Protein AF-A0A2N5KTF5-F1 (afdb_monomer_lite)

Structure (mmCIF, N/CA/C/O backbone):
data_AF-A0A2N5KTF5-F1
#
_entry.id   AF-A0A2N5KTF5-F1
#
loop_
_atom_site.group_PDB
_atom_site.id
_atom_site.type_symbol
_atom_site.label_atom_id
_atom_site.label_alt_id
_atom_site.label_comp_id
_atom_site.label_asym_id
_atom_site.label_entity_id
_atom_site.label_seq_id
_atom_site.pdbx_PDB_ins_code
_atom_site.Cartn_x
_atom_site.Cartn_y
_atom_site.Cartn_z
_atom_site.occupancy
_atom_site.B_iso_or_equiv
_atom_site.auth_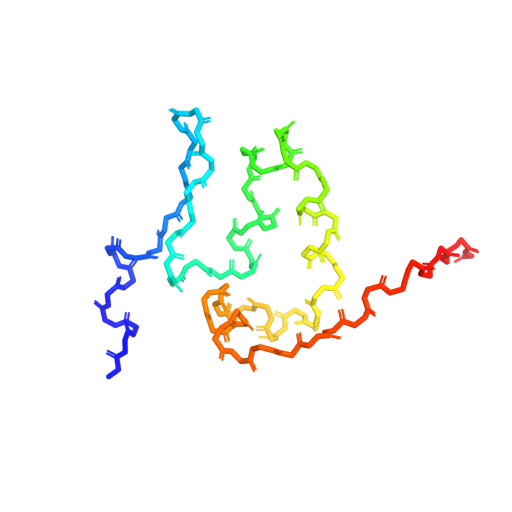seq_id
_atom_site.auth_comp_id
_atom_site.auth_asym_id
_atom_site.auth_atom_id
_atom_site.pdbx_PDB_model_num
ATOM 1 N N . ASP A 1 1 ? -1.599 0.078 -21.698 1.00 69.44 1 ASP A N 1
ATOM 2 C CA . ASP A 1 1 ? -1.134 0.735 -20.470 1.00 69.44 1 ASP A CA 1
ATOM 3 C C . ASP A 1 1 ? -2.233 0.621 -19.427 1.00 69.44 1 ASP A C 1
ATOM 5 O O . ASP A 1 1 ? -3.354 1.038 -19.702 1.00 69.44 1 ASP A O 1
ATOM 9 N N . ILE A 1 2 ? -1.924 -0.018 -18.301 1.00 72.12 2 ILE A N 1
ATOM 10 C CA . ILE A 1 2 ? -2.861 -0.258 -17.198 1.00 72.12 2 ILE A CA 1
ATOM 11 C C . ILE A 1 2 ? -3.049 0.983 -16.319 1.00 72.12 2 ILE A C 1
ATOM 13 O O . ILE A 1 2 ? -4.048 1.066 -15.615 1.00 72.12 2 ILE A O 1
ATOM 17 N N . HIS A 1 3 ? -2.163 1.983 -16.410 1.00 74.12 3 HIS A N 1
ATOM 18 C CA . HIS A 1 3 ? -2.262 3.228 -15.639 1.00 74.12 3 HIS A CA 1
ATOM 19 C C . HIS A 1 3 ? -3.514 4.056 -15.957 1.00 74.12 3 HIS A C 1
ATOM 21 O O . HIS A 1 3 ? -3.885 4.928 -15.184 1.00 74.12 3 HIS A O 1
ATOM 27 N N . LYS A 1 4 ? -4.209 3.762 -17.062 1.00 80.75 4 LYS A N 1
ATOM 28 C CA . LYS A 1 4 ? -5.502 4.382 -17.390 1.00 80.75 4 LYS A CA 1
ATOM 29 C C . LYS A 1 4 ? -6.638 3.975 -16.443 1.00 80.75 4 LYS A C 1
ATOM 31 O O . LYS A 1 4 ? -7.687 4.596 -16.491 1.00 80.75 4 LYS A O 1
ATOM 36 N N . LEU A 1 5 ? -6.437 2.938 -15.628 1.00 81.44 5 LEU A N 1
ATOM 37 C CA . LEU A 1 5 ? -7.405 2.439 -14.648 1.00 81.44 5 LEU A CA 1
ATOM 38 C C . LEU A 1 5 ? -7.077 2.907 -13.216 1.00 81.44 5 LEU A C 1
ATOM 40 O O . LEU A 1 5 ? -7.570 2.305 -12.264 1.00 81.44 5 LEU A O 1
ATOM 44 N N . ASP A 1 6 ? -6.219 3.928 -13.042 1.00 81.56 6 ASP A N 1
ATOM 45 C CA . ASP A 1 6 ? -5.815 4.447 -11.716 1.00 81.56 6 ASP A CA 1
ATOM 46 C C . ASP A 1 6 ? -7.060 4.802 -10.881 1.00 81.56 6 ASP A C 1
ATOM 48 O O . ASP A 1 6 ? -7.154 4.377 -9.735 1.00 81.56 6 ASP A O 1
ATOM 52 N N . ASP A 1 7 ? -8.068 5.431 -11.492 1.00 80.56 7 ASP A N 1
ATOM 53 C CA . ASP A 1 7 ? -9.310 5.842 -10.821 1.00 80.56 7 ASP A CA 1
ATOM 54 C C . ASP A 1 7 ? -10.134 4.668 -10.251 1.00 80.56 7 ASP A C 1
ATOM 56 O O . ASP A 1 7 ? -10.861 4.834 -9.273 1.00 80.56 7 ASP A O 1
ATOM 60 N N . GLU A 1 8 ? -10.017 3.471 -10.834 1.00 82.00 8 GLU A N 1
ATOM 61 C CA . GLU A 1 8 ? -10.787 2.286 -10.429 1.00 82.00 8 GLU A CA 1
ATOM 62 C C . GLU A 1 8 ? -9.975 1.313 -9.562 1.00 82.00 8 GLU A C 1
ATOM 64 O O . GLU A 1 8 ? -10.528 0.603 -8.720 1.00 82.00 8 GLU A O 1
ATOM 69 N N . LEU A 1 9 ? -8.655 1.252 -9.762 1.00 84.38 9 LEU A N 1
ATOM 70 C CA . LEU A 1 9 ? -7.784 0.230 -9.170 1.00 84.38 9 LEU A CA 1
ATOM 71 C C . LEU A 1 9 ? -6.762 0.787 -8.175 1.00 84.38 9 LEU A C 1
ATOM 73 O O . LEU A 1 9 ? -5.977 0.006 -7.629 1.00 84.38 9 LEU A O 1
ATOM 77 N N . ARG A 1 10 ? -6.752 2.096 -7.906 1.00 86.56 10 ARG A N 1
ATOM 78 C CA . ARG A 1 10 ? -5.928 2.714 -6.859 1.00 86.56 10 ARG A CA 1
ATOM 79 C C . ARG A 1 10 ? -6.787 3.083 -5.652 1.00 86.56 10 ARG A C 1
ATO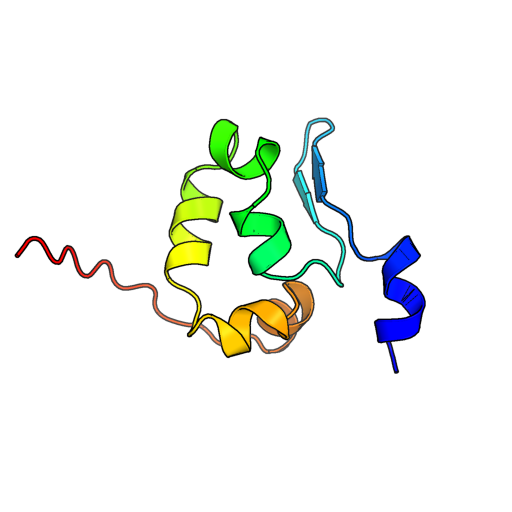M 81 O O . ARG A 1 10 ? -7.246 4.210 -5.503 1.00 86.56 10 ARG A O 1
ATOM 88 N N . TYR A 1 11 ? -6.983 2.121 -4.757 1.00 86.81 11 TYR A N 1
ATOM 89 C CA . TYR A 1 11 ? -7.716 2.338 -3.512 1.00 86.81 11 TYR A CA 1
ATOM 90 C C . TYR A 1 11 ? -7.139 1.512 -2.362 1.00 86.81 11 TYR A C 1
ATOM 92 O O . TYR A 1 11 ? -6.499 0.478 -2.569 1.00 86.81 11 TYR A O 1
ATOM 100 N N . ILE A 1 12 ? -7.420 1.956 -1.138 1.00 87.44 12 ILE A N 1
ATOM 101 C CA . ILE A 1 12 ? -7.181 1.214 0.101 1.00 87.44 12 ILE A CA 1
ATOM 102 C C . ILE A 1 12 ? -8.466 1.300 0.917 1.00 87.44 12 ILE A C 1
ATOM 104 O O . ILE A 1 12 ? -8.971 2.393 1.167 1.00 87.44 12 ILE A O 1
ATOM 108 N N . TRP A 1 13 ? -9.014 0.153 1.306 1.00 89.00 13 TRP A N 1
ATOM 109 C CA . TRP A 1 13 ? -10.275 0.092 2.037 1.00 89.00 13 TRP A CA 1
ATOM 110 C C . TRP A 1 13 ? -10.279 -1.061 3.042 1.00 89.00 13 TRP A C 1
ATOM 112 O O . TRP A 1 13 ? -9.843 -2.168 2.724 1.00 89.00 13 TRP A O 1
ATOM 122 N N . ASP A 1 14 ? -10.800 -0.806 4.242 1.00 84.81 14 ASP A N 1
ATOM 123 C CA . ASP A 1 14 ? -11.030 -1.810 5.283 1.00 84.81 14 ASP A CA 1
ATOM 124 C C . ASP A 1 14 ? -12.514 -1.807 5.668 1.00 84.81 14 ASP A C 1
ATOM 126 O O . ASP A 1 14 ? -13.044 -0.823 6.183 1.00 84.81 14 ASP A O 1
ATOM 130 N N . GLY A 1 15 ? -13.179 -2.925 5.384 1.00 83.19 15 GLY A N 1
ATOM 131 C CA . GLY A 1 15 ? -14.564 -3.204 5.768 1.00 83.19 15 GLY A CA 1
ATOM 132 C C . GLY A 1 15 ? -14.693 -4.520 6.531 1.00 83.19 15 GLY A C 1
ATOM 133 O O . GLY A 1 15 ? -15.667 -5.244 6.335 1.00 83.19 15 GLY A O 1
ATOM 134 N N . GLY A 1 16 ? -13.675 -4.877 7.323 1.00 86.69 16 GLY A N 1
ATOM 135 C CA . GLY A 1 16 ? -13.550 -6.162 8.025 1.00 86.69 16 GLY A CA 1
ATOM 136 C C . GLY A 1 16 ? -12.474 -7.076 7.430 1.00 86.69 16 GLY A C 1
ATOM 137 O O . GLY A 1 16 ? -11.979 -7.973 8.108 1.00 86.69 16 GLY A O 1
ATOM 138 N N . VAL A 1 17 ? -12.074 -6.815 6.185 1.00 84.62 17 VAL A N 1
ATOM 139 C CA . VAL A 1 17 ? -10.856 -7.340 5.560 1.00 84.62 17 VAL A CA 1
ATOM 140 C C . VAL A 1 17 ? -10.187 -6.216 4.777 1.00 84.62 17 VAL A C 1
ATOM 142 O O . VAL A 1 17 ? -10.871 -5.436 4.106 1.00 84.62 17 VAL A O 1
ATOM 145 N N . LEU A 1 18 ? -8.857 -6.158 4.835 1.00 84.81 18 LEU A N 1
ATOM 146 C CA . LEU A 1 18 ? -8.077 -5.174 4.095 1.00 84.81 18 LEU A CA 1
ATOM 147 C C . LEU A 1 18 ? -8.111 -5.494 2.599 1.00 84.81 18 LEU A C 1
ATOM 149 O O . LEU A 1 18 ? -7.692 -6.574 2.176 1.00 84.81 18 LEU A O 1
ATOM 153 N N . LYS A 1 19 ? -8.585 -4.542 1.795 1.00 87.88 19 LYS A N 1
ATOM 154 C CA . LYS A 1 19 ? -8.545 -4.600 0.333 1.00 87.88 19 LYS A CA 1
ATOM 155 C C . LYS A 1 19 ? -7.649 -3.490 -0.195 1.00 87.88 19 LYS A C 1
ATOM 157 O O . LYS A 1 19 ? -7.844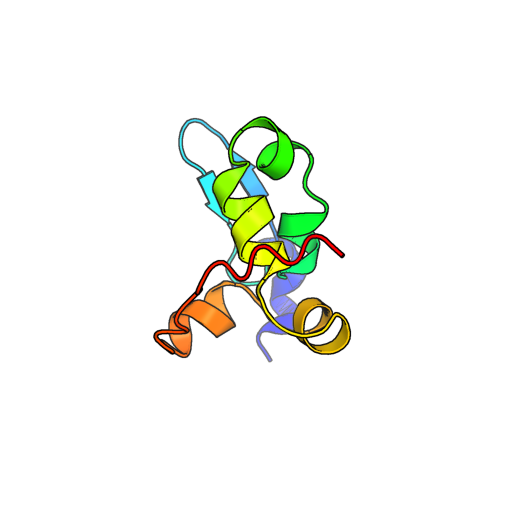 -2.318 0.121 1.00 87.88 19 LYS 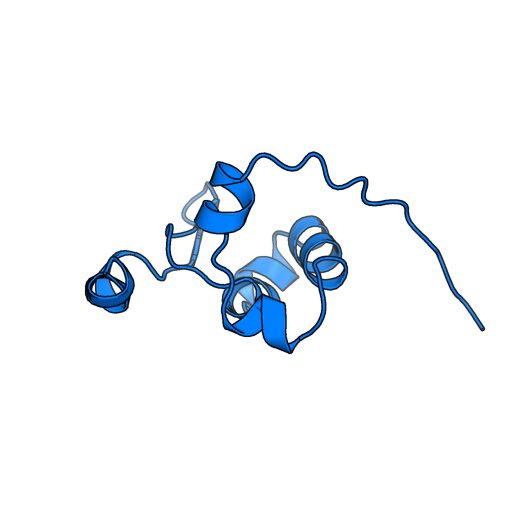A O 1
ATOM 162 N N . ILE A 1 20 ? -6.697 -3.879 -1.035 1.00 86.50 20 ILE A N 1
ATOM 163 C CA . ILE A 1 20 ? -5.751 -2.981 -1.692 1.00 86.50 20 ILE A CA 1
ATOM 164 C C . ILE A 1 20 ? -5.946 -3.154 -3.195 1.00 86.50 20 ILE A C 1
ATOM 166 O O . ILE A 1 20 ? -5.914 -4.276 -3.702 1.00 86.50 20 ILE A O 1
ATOM 170 N N . GLY A 1 21 ? -6.201 -2.052 -3.891 1.00 86.12 21 GLY A N 1
ATOM 171 C CA . GLY A 1 21 ? -6.350 -2.053 -5.338 1.00 86.12 21 GLY A CA 1
ATOM 172 C C . GLY A 1 21 ? -5.029 -2.372 -6.047 1.00 86.12 21 GLY A C 1
ATOM 173 O O . GLY A 1 21 ? -3.944 -2.067 -5.552 1.00 86.12 21 GLY A O 1
ATOM 174 N N . ALA A 1 22 ? -5.106 -2.984 -7.228 1.00 81.38 22 ALA A N 1
ATOM 175 C CA . ALA A 1 22 ? -3.928 -3.466 -7.952 1.00 81.38 22 ALA A CA 1
ATOM 176 C C . ALA A 1 22 ? -2.951 -2.355 -8.388 1.00 81.38 22 ALA A C 1
ATOM 178 O O . ALA A 1 22 ? -1.765 -2.617 -8.603 1.00 81.38 22 ALA A O 1
ATOM 179 N N . LEU A 1 23 ? -3.432 -1.117 -8.512 1.00 84.56 23 LEU A N 1
ATOM 180 C CA . LEU A 1 23 ? -2.619 0.052 -8.852 1.00 84.56 23 LEU A CA 1
ATOM 181 C C . LEU A 1 23 ? -2.252 0.905 -7.633 1.00 84.56 23 LEU A C 1
ATOM 183 O O . LEU A 1 23 ? -1.630 1.954 -7.796 1.00 84.56 23 LEU A O 1
ATOM 187 N N . ALA A 1 24 ? -2.578 0.452 -6.417 1.00 84.19 24 ALA A N 1
ATOM 188 C CA . ALA A 1 24 ? -2.059 1.069 -5.205 1.00 84.19 24 ALA A CA 1
ATOM 189 C C . ALA A 1 24 ? -0.528 1.003 -5.215 1.00 84.19 24 ALA A C 1
ATOM 191 O O . ALA A 1 24 ? 0.070 -0.062 -5.419 1.00 84.19 24 ALA A O 1
ATOM 192 N N . ARG A 1 25 ? 0.104 2.158 -5.026 1.00 83.50 25 ARG A N 1
ATOM 193 C CA . ARG A 1 25 ? 1.559 2.280 -4.956 1.00 83.50 25 ARG A CA 1
ATOM 194 C C . ARG A 1 25 ? 2.030 2.001 -3.534 1.00 83.50 25 ARG A C 1
ATOM 196 O O . ARG A 1 25 ? 1.293 2.225 -2.576 1.00 83.50 25 ARG A O 1
ATOM 203 N N . HIS A 1 26 ? 3.290 1.604 -3.380 1.00 81.19 26 HIS A N 1
ATOM 204 C CA . HIS A 1 26 ? 3.905 1.426 -2.054 1.00 81.19 26 HIS A CA 1
ATOM 205 C C . HIS A 1 26 ? 3.811 2.705 -1.199 1.00 81.19 26 HIS A C 1
ATOM 207 O O . HIS A 1 26 ? 3.571 2.651 0.007 1.00 81.19 26 HIS A O 1
ATOM 213 N N . ARG A 1 27 ? 3.903 3.880 -1.841 1.00 81.94 27 ARG A N 1
ATOM 214 C CA . ARG A 1 27 ? 3.660 5.179 -1.194 1.00 81.94 27 ARG A CA 1
ATOM 215 C C . ARG A 1 27 ? 2.250 5.308 -0.610 1.00 81.94 27 ARG A C 1
ATOM 217 O O . ARG A 1 27 ? 2.116 5.791 0.509 1.00 81.94 27 ARG A O 1
ATOM 224 N N . ASP A 1 28 ? 1.225 4.876 -1.344 1.00 83.62 28 ASP A N 1
ATOM 225 C CA . ASP A 1 28 ? -0.169 5.002 -0.902 1.00 83.62 28 ASP A CA 1
ATOM 226 C C . ASP A 1 28 ? -0.402 4.182 0.380 1.00 83.62 28 ASP A C 1
ATOM 228 O O . ASP A 1 28 ? -1.135 4.608 1.270 1.00 83.62 28 ASP A O 1
ATOM 232 N N . ILE A 1 29 ? 0.273 3.032 0.515 1.00 82.25 29 ILE A N 1
ATOM 233 C CA . ILE A 1 29 ? 0.232 2.208 1.732 1.00 82.25 29 ILE A CA 1
ATOM 234 C C . ILE A 1 29 ? 0.988 2.871 2.890 1.00 82.25 29 ILE A C 1
ATOM 236 O O . ILE A 1 29 ? 0.496 2.869 4.020 1.00 82.25 29 ILE A O 1
ATOM 240 N N . LEU A 1 30 ? 2.165 3.450 2.632 1.00 83.06 30 LEU A N 1
ATOM 241 C CA . LEU A 1 30 ? 2.963 4.133 3.658 1.00 83.06 30 LEU A CA 1
ATOM 242 C C . LEU A 1 30 ? 2.257 5.362 4.242 1.00 83.06 30 LEU A C 1
ATOM 244 O O . LEU A 1 30 ? 2.341 5.604 5.448 1.00 83.06 30 LEU A O 1
ATOM 248 N N . GLU A 1 31 ? 1.572 6.132 3.397 1.00 84.19 31 GLU A N 1
ATOM 249 C CA . GLU A 1 31 ? 0.880 7.366 3.788 1.00 84.19 31 GLU A CA 1
ATOM 250 C C . GLU A 1 31 ? -0.514 7.108 4.385 1.00 84.19 31 GLU A C 1
ATOM 252 O O . GLU A 1 31 ? -1.077 7.992 5.031 1.00 84.19 31 GLU A O 1
ATOM 257 N N . SER A 1 32 ? -1.065 5.900 4.231 1.00 85.56 32 SER A N 1
ATOM 258 C CA . SER A 1 32 ? -2.401 5.562 4.722 1.00 85.56 32 SER A CA 1
ATOM 259 C C . SER A 1 32 ? -2.465 5.492 6.252 1.00 85.56 32 SER A C 1
ATOM 261 O O . SER A 1 32 ? -1.899 4.597 6.885 1.00 85.56 32 SER A O 1
ATOM 263 N N . GLU A 1 33 ? -3.240 6.400 6.848 1.00 85.56 33 GLU A N 1
ATOM 264 C CA . GLU A 1 33 ? -3.585 6.386 8.277 1.00 85.56 33 GLU A CA 1
ATOM 265 C C . GLU A 1 33 ? -4.208 5.059 8.712 1.00 85.56 33 GLU A C 1
ATOM 267 O O . GLU A 1 33 ? -3.783 4.472 9.705 1.00 85.56 33 GLU A O 1
ATOM 272 N N . LEU A 1 34 ? -5.127 4.532 7.901 1.00 87.38 34 LEU A N 1
ATOM 273 C CA . LEU A 1 34 ? -5.778 3.245 8.127 1.00 87.38 34 LEU A CA 1
ATOM 274 C C . LEU A 1 34 ? -4.761 2.101 8.275 1.00 87.38 34 LEU A C 1
ATOM 276 O O . LEU A 1 34 ? -4.874 1.280 9.187 1.00 87.38 34 LEU A O 1
ATOM 280 N N . ILE A 1 35 ? -3.758 2.050 7.392 1.00 85.44 35 ILE A N 1
ATOM 281 C CA . ILE A 1 35 ? -2.708 1.025 7.434 1.00 85.44 35 ILE A CA 1
ATOM 282 C C . ILE A 1 35 ? -1.818 1.230 8.661 1.00 85.44 35 ILE A C 1
ATOM 284 O O . ILE A 1 35 ? -1.519 0.259 9.354 1.00 85.44 35 ILE A O 1
ATOM 288 N N . ARG A 1 36 ? -1.409 2.469 8.963 1.00 83.94 36 ARG A N 1
ATOM 289 C CA . ARG A 1 36 ? -0.565 2.751 10.137 1.00 83.94 36 ARG A CA 1
ATOM 290 C C . ARG A 1 36 ? -1.230 2.330 11.444 1.00 83.94 36 ARG A C 1
ATOM 292 O O . ARG A 1 36 ? -0.563 1.762 12.301 1.00 83.94 36 ARG A O 1
ATOM 299 N N . GLU A 1 37 ? -2.523 2.599 11.593 1.00 85.31 37 GLU A N 1
ATOM 300 C CA . GLU A 1 37 ? -3.239 2.368 12.850 1.00 85.31 37 GLU A CA 1
ATOM 301 C C . GLU A 1 37 ? -3.673 0.911 13.038 1.00 85.31 37 GLU A C 1
ATOM 303 O O . GLU A 1 37 ? -3.607 0.390 14.152 1.00 85.31 37 GLU A O 1
ATOM 308 N N . ARG A 1 38 ? -4.106 0.233 11.967 1.00 85.75 38 ARG A N 1
ATOM 309 C CA . ARG A 1 38 ? -4.656 -1.135 12.052 1.00 85.75 38 ARG A CA 1
ATOM 310 C C . ARG A 1 38 ? -3.707 -2.230 11.575 1.00 85.75 38 ARG A C 1
ATOM 312 O O . ARG A 1 38 ? -3.862 -3.381 11.975 1.00 85.75 38 ARG A O 1
ATOM 319 N N . TYR A 1 39 ? -2.718 -1.889 10.751 1.00 84.38 39 TYR A N 1
ATOM 320 C CA . TYR A 1 39 ? -1.834 -2.835 10.066 1.00 84.38 39 TYR A CA 1
ATOM 321 C C . TYR A 1 39 ? -0.360 -2.408 10.167 1.00 84.38 39 TYR A C 1
ATOM 323 O O . TYR A 1 39 ? 0.373 -2.408 9.178 1.00 84.38 39 TYR A O 1
ATOM 331 N N . ALA A 1 40 ? 0.100 -2.078 11.379 1.00 82.00 40 ALA A N 1
ATOM 332 C CA . ALA A 1 40 ? 1.456 -1.579 11.634 1.00 82.00 40 ALA A CA 1
ATOM 333 C C . ALA A 1 40 ? 2.574 -2.471 11.051 1.00 82.00 40 ALA A C 1
ATOM 335 O O . ALA A 1 40 ? 3.549 -1.957 10.515 1.00 82.00 40 ALA A O 1
ATOM 336 N N . LEU A 1 41 ? 2.407 -3.802 11.062 1.00 82.56 41 LEU A N 1
ATOM 337 C CA . LEU A 1 41 ? 3.376 -4.732 10.461 1.00 82.56 41 LEU 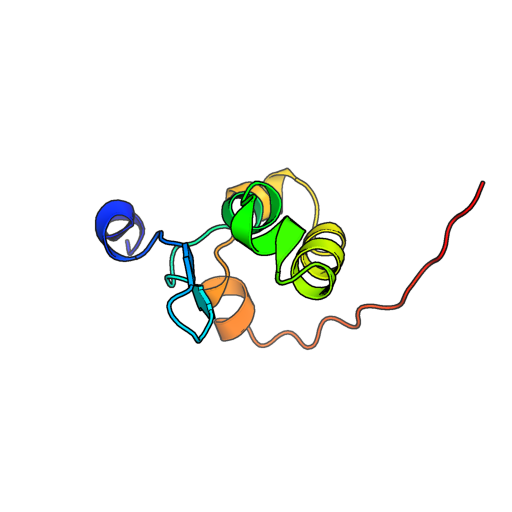A CA 1
ATOM 338 C C . LEU A 1 41 ? 3.521 -4.533 8.942 1.00 82.56 41 LEU A C 1
ATOM 340 O O . LEU A 1 41 ? 4.623 -4.644 8.408 1.00 82.56 41 LEU A O 1
ATOM 344 N N . LEU A 1 42 ? 2.416 -4.242 8.250 1.00 79.94 42 LEU A N 1
ATOM 345 C CA . LEU A 1 42 ? 2.427 -3.964 6.816 1.00 79.94 42 LEU A CA 1
ATOM 346 C C . LEU A 1 42 ? 3.113 -2.622 6.537 1.00 79.94 42 LEU A C 1
ATOM 348 O O . LEU A 1 42 ? 3.933 -2.538 5.630 1.00 79.94 42 LEU A O 1
ATOM 352 N N . ASN A 1 43 ? 2.848 -1.601 7.357 1.00 81.69 43 ASN A N 1
ATOM 353 C CA . ASN A 1 43 ? 3.532 -0.311 7.252 1.00 81.69 43 ASN A CA 1
ATOM 354 C C . ASN A 1 43 ? 5.055 -0.447 7.459 1.00 81.69 43 ASN A C 1
ATOM 356 O O . ASN A 1 43 ? 5.846 0.048 6.655 1.00 81.69 43 ASN A O 1
ATOM 360 N N . GLU A 1 44 ? 5.478 -1.191 8.485 1.00 78.94 44 GLU A N 1
ATOM 361 C CA . GLU A 1 44 ? 6.893 -1.488 8.731 1.00 78.94 44 GLU A CA 1
ATOM 362 C C . GLU A 1 44 ? 7.534 -2.228 7.550 1.00 78.94 44 GLU A C 1
ATOM 364 O O . GLU A 1 44 ? 8.630 -1.865 7.119 1.00 78.94 44 GLU A O 1
ATOM 369 N N . ALA A 1 45 ? 6.851 -3.235 6.997 1.00 80.19 45 ALA A N 1
ATOM 370 C CA . ALA A 1 45 ? 7.341 -3.989 5.847 1.00 80.19 45 ALA A CA 1
ATOM 371 C C . ALA A 1 45 ? 7.537 -3.090 4.617 1.00 80.19 45 ALA A C 1
ATOM 373 O O . ALA A 1 45 ? 8.588 -3.145 3.984 1.00 80.19 45 ALA A O 1
ATOM 374 N N . GLU A 1 46 ? 6.588 -2.203 4.325 1.00 79.12 46 GLU A N 1
ATOM 375 C CA . GLU A 1 46 ? 6.682 -1.248 3.212 1.00 79.12 46 GLU A CA 1
ATOM 376 C C . GLU A 1 46 ? 7.853 -0.265 3.363 1.00 79.12 46 GLU A C 1
ATOM 378 O O . GLU A 1 46 ? 8.524 0.105 2.390 1.00 79.12 46 GLU A O 1
ATOM 383 N N . THR A 1 47 ? 8.192 0.087 4.605 1.00 74.75 47 THR A N 1
ATOM 384 C CA . THR A 1 47 ? 9.351 0.943 4.911 1.00 74.75 47 THR A CA 1
ATOM 385 C C . THR A 1 47 ? 10.681 0.251 4.575 1.00 74.75 47 THR A C 1
ATOM 387 O O . THR A 1 47 ? 11.711 0.908 4.418 1.00 74.75 47 THR A O 1
ATOM 390 N N . LEU A 1 48 ? 10.667 -1.070 4.378 1.00 76.12 48 LEU A N 1
ATOM 391 C CA . LEU A 1 48 ? 11.823 -1.874 3.974 1.00 76.12 48 LEU A CA 1
ATOM 392 C C . LEU A 1 48 ? 11.866 -2.155 2.457 1.00 76.12 48 LEU A C 1
ATOM 394 O O . LEU A 1 48 ? 12.888 -2.626 1.963 1.00 76.12 48 LEU A O 1
ATOM 398 N N . ILE A 1 49 ? 10.799 -1.848 1.706 1.00 68.44 49 ILE A N 1
ATOM 399 C CA . ILE A 1 49 ? 10.709 -2.108 0.258 1.00 68.44 49 ILE A CA 1
ATOM 400 C C . ILE A 1 49 ? 11.317 -0.964 -0.577 1.00 68.44 49 ILE A C 1
ATOM 402 O O . ILE A 1 49 ? 10.664 0.044 -0.811 1.00 68.44 49 ILE A O 1
ATOM 406 N N . ALA A 1 50 ? 12.529 -1.168 -1.107 1.00 59.31 50 ALA A N 1
ATOM 407 C CA . ALA A 1 50 ? 13.199 -0.349 -2.140 1.00 59.31 50 ALA A CA 1
ATOM 408 C C . ALA A 1 50 ? 13.468 1.144 -1.802 1.00 59.31 50 ALA A C 1
ATOM 410 O O . ALA A 1 50 ? 13.136 1.638 -0.729 1.00 59.31 50 ALA A O 1
ATOM 411 N N . ASP A 1 51 ? 14.127 1.881 -2.706 1.00 67.44 51 ASP A N 1
ATOM 412 C CA . ASP A 1 51 ? 14.385 3.326 -2.572 1.00 67.44 51 ASP A CA 1
ATOM 413 C C . ASP A 1 51 ? 13.134 4.167 -2.920 1.00 67.44 51 ASP A C 1
ATOM 415 O O . ASP A 1 51 ? 12.279 3.711 -3.687 1.00 67.44 51 ASP A O 1
ATOM 419 N N . PRO A 1 52 ? 12.996 5.415 -2.421 1.00 63.28 52 PRO A N 1
ATOM 420 C CA . PRO A 1 52 ? 11.800 6.245 -2.631 1.00 63.28 52 PRO A CA 1
ATOM 421 C C . PRO A 1 52 ? 11.351 6.387 -4.095 1.00 63.28 52 PRO A C 1
ATOM 423 O O . PRO A 1 52 ? 10.154 6.412 -4.374 1.00 63.28 52 PRO A O 1
ATOM 426 N N . LEU A 1 53 ? 12.293 6.434 -5.045 1.00 60.72 53 LEU A N 1
ATOM 427 C CA . LEU A 1 53 ? 11.989 6.539 -6.476 1.00 60.72 53 LEU A CA 1
ATOM 428 C C . LEU A 1 53 ? 11.268 5.287 -7.009 1.00 60.72 53 LEU A C 1
ATOM 430 O O . LEU A 1 53 ? 10.333 5.398 -7.799 1.00 60.72 53 LEU A O 1
ATOM 434 N N . VAL A 1 54 ? 11.664 4.105 -6.531 1.00 64.62 54 VAL A N 1
ATOM 435 C CA . VAL A 1 54 ? 11.062 2.819 -6.909 1.00 64.62 54 VAL A CA 1
ATOM 436 C C . VAL A 1 54 ? 9.684 2.670 -6.260 1.00 64.62 54 VAL A C 1
ATOM 438 O O . VAL A 1 54 ? 8.741 2.252 -6.928 1.00 64.62 54 VAL A O 1
ATOM 441 N N . ARG A 1 55 ? 9.515 3.114 -5.005 1.00 67.00 55 ARG A N 1
ATOM 442 C CA . ARG A 1 55 ? 8.210 3.113 -4.309 1.00 67.00 55 ARG A CA 1
ATOM 443 C C . ARG A 1 55 ? 7.150 3.994 -4.972 1.00 67.00 55 ARG A C 1
ATOM 445 O O . ARG A 1 55 ? 5.964 3.682 -4.903 1.00 67.00 55 ARG A O 1
ATOM 452 N N . ASN A 1 56 ? 7.568 5.099 -5.586 1.00 62.94 56 ASN A N 1
ATOM 453 C CA . ASN A 1 56 ? 6.658 6.047 -6.233 1.00 62.94 56 ASN A CA 1
ATOM 454 C C . ASN A 1 56 ? 6.132 5.550 -7.587 1.00 62.94 56 ASN A C 1
ATOM 456 O O . ASN A 1 56 ? 5.092 6.019 -8.046 1.00 62.94 56 ASN A O 1
ATOM 460 N N . MET A 1 57 ? 6.838 4.613 -8.224 1.00 69.62 57 MET A N 1
ATOM 461 C CA . MET A 1 57 ? 6.446 4.050 -9.521 1.00 69.62 57 MET A CA 1
ATOM 462 C C . MET A 1 57 ? 5.921 2.614 -9.418 1.00 69.62 57 MET A C 1
ATOM 464 O O . MET A 1 57 ? 5.143 2.192 -10.270 1.00 69.62 57 MET A O 1
ATOM 468 N N . GLY A 1 58 ? 6.321 1.867 -8.386 1.00 67.12 58 GLY A N 1
ATOM 469 C CA . GLY A 1 58 ? 5.911 0.483 -8.170 1.00 67.12 58 GLY A CA 1
ATOM 470 C C . GLY A 1 58 ? 4.503 0.359 -7.590 1.00 67.12 58 GLY A C 1
ATOM 471 O O . GLY A 1 58 ? 4.141 1.077 -6.655 1.00 67.12 58 GLY A O 1
ATOM 472 N N . THR A 1 59 ? 3.726 -0.582 -8.131 1.00 73.94 59 THR A N 1
ATOM 473 C CA . THR A 1 59 ? 2.430 -0.988 -7.578 1.00 73.94 59 THR A CA 1
ATOM 474 C C . THR A 1 59 ? 2.560 -2.281 -6.786 1.00 73.94 59 THR A C 1
ATOM 476 O O . THR A 1 59 ? 3.390 -3.143 -7.084 1.00 73.94 59 THR A O 1
ATOM 479 N N . VAL A 1 60 ? 1.679 -2.452 -5.808 1.00 71.69 60 VAL A N 1
ATOM 480 C CA . VAL A 1 60 ? 1.663 -3.616 -4.915 1.00 71.69 60 VAL A CA 1
ATOM 481 C C . VAL A 1 60 ? 1.383 -4.900 -5.697 1.00 71.69 60 VAL A C 1
ATOM 483 O O . VAL A 1 60 ? 2.079 -5.896 -5.513 1.00 71.69 60 VAL A O 1
ATOM 486 N N . CYS A 1 61 ? 0.433 -4.883 -6.643 1.00 65.31 61 CYS A N 1
ATOM 487 C CA . CYS A 1 61 ? 0.222 -6.038 -7.523 1.00 65.31 61 CYS A CA 1
ATOM 488 C C . CYS A 1 61 ? 1.388 -6.278 -8.485 1.00 65.31 61 CYS A C 1
ATOM 490 O O . CYS A 1 61 ? 1.629 -7.429 -8.833 1.00 65.31 61 CYS A O 1
ATOM 492 N N . GLY A 1 62 ? 2.122 -5.240 -8.897 1.00 68.81 62 GLY A N 1
ATOM 493 C CA . GLY A 1 62 ? 3.344 -5.406 -9.685 1.00 68.81 62 GLY A CA 1
ATOM 494 C C . GLY A 1 62 ? 4.417 -6.169 -8.906 1.00 68.81 62 GLY A C 1
ATOM 495 O O . GLY A 1 62 ? 4.998 -7.117 -9.431 1.00 68.81 62 GLY A O 1
ATOM 496 N N . ALA A 1 63 ? 4.614 -5.825 -7.630 1.00 64.75 63 ALA A N 1
ATOM 497 C CA . ALA A 1 63 ? 5.526 -6.541 -6.738 1.00 64.75 63 ALA A CA 1
ATOM 498 C C . ALA A 1 63 ? 5.079 -7.995 -6.482 1.00 64.75 63 ALA A C 1
ATOM 500 O O . ALA A 1 63 ? 5.895 -8.912 -6.559 1.00 64.75 63 ALA A O 1
ATOM 501 N N . LEU A 1 64 ? 3.781 -8.225 -6.247 1.00 62.59 64 LEU A N 1
ATOM 502 C CA . LEU A 1 64 ? 3.224 -9.570 -6.046 1.00 62.59 64 LEU A CA 1
ATOM 503 C C . LEU A 1 64 ? 3.310 -10.441 -7.307 1.00 62.59 64 LEU A C 1
ATOM 505 O O . LEU A 1 64 ? 3.663 -11.614 -7.216 1.00 62.59 64 LEU A O 1
ATOM 509 N N . GLY A 1 65 ? 3.009 -9.877 -8.479 1.00 64.12 65 GLY A N 1
ATOM 510 C CA . GLY A 1 65 ? 3.079 -10.574 -9.767 1.00 64.12 65 GLY A CA 1
ATOM 511 C C . GLY A 1 65 ? 4.509 -10.884 -10.209 1.00 64.12 65 GLY A C 1
ATOM 512 O O . GLY A 1 65 ? 4.723 -11.864 -10.918 1.00 64.12 65 GLY A O 1
ATOM 513 N N . ASN A 1 66 ? 5.487 -10.093 -9.754 1.00 70.50 66 ASN A N 1
ATOM 514 C CA . ASN A 1 66 ? 6.907 -10.386 -9.941 1.00 70.50 66 A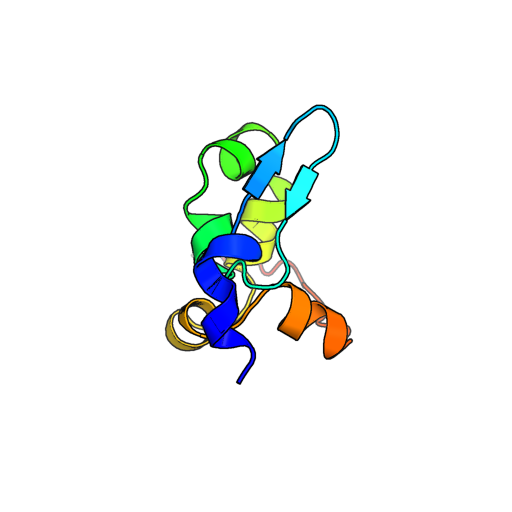SN A CA 1
ATOM 515 C C . ASN A 1 66 ? 7.346 -11.634 -9.152 1.00 70.50 66 ASN A C 1
ATOM 517 O O . ASN A 1 66 ? 8.236 -12.352 -9.593 1.00 70.50 66 ASN A O 1
ATOM 521 N N . GLY A 1 67 ? 6.716 -11.910 -8.001 1.00 58.34 67 GLY A N 1
ATOM 522 C CA . GLY A 1 67 ? 6.942 -13.137 -7.231 1.00 58.34 67 GLY A CA 1
ATOM 523 C C . GLY A 1 67 ? 8.337 -13.267 -6.609 1.00 58.34 67 GLY A C 1
ATOM 524 O O . GLY A 1 67 ? 8.718 -14.361 -6.197 1.00 58.34 67 GLY A O 1
ATOM 525 N N . ASP A 1 68 ? 9.106 -12.177 -6.534 1.00 60.84 68 ASP A N 1
ATOM 526 C CA . ASP A 1 68 ? 10.421 -12.192 -5.897 1.00 60.84 68 ASP A CA 1
ATOM 527 C C . ASP A 1 68 ? 10.267 -12.417 -4.387 1.00 60.84 68 ASP A C 1
ATOM 529 O O . ASP A 1 68 ? 9.625 -11.642 -3.674 1.00 60.84 68 ASP A O 1
ATOM 533 N N . SER A 1 69 ? 10.856 -13.499 -3.884 1.00 49.34 69 SER A N 1
ATOM 534 C CA . SER A 1 69 ? 10.894 -13.837 -2.462 1.00 49.34 69 SER A CA 1
ATOM 535 C C . SER A 1 69 ? 11.941 -12.984 -1.741 1.00 49.34 69 SER A C 1
ATOM 537 O O . SER A 1 69 ? 12.912 -13.500 -1.179 1.00 49.34 69 SER A O 1
ATOM 539 N N . GLY A 1 70 ? 11.757 -11.663 -1.779 1.00 53.25 70 GLY A N 1
ATOM 540 C CA . GLY A 1 70 ? 12.620 -10.693 -1.121 1.00 53.25 70 GLY A CA 1
ATOM 541 C C . GLY A 1 70 ? 12.718 -10.999 0.372 1.00 53.25 70 GLY A C 1
ATOM 542 O O . GLY A 1 70 ? 11.762 -10.838 1.131 1.00 53.25 70 GLY A O 1
ATOM 543 N N . ARG A 1 71 ? 13.883 -11.476 0.819 1.00 38.66 71 ARG A N 1
ATOM 544 C CA . ARG A 1 71 ? 14.110 -11.803 2.228 1.00 38.66 71 ARG A CA 1
ATOM 545 C C . ARG A 1 71 ? 14.187 -10.515 3.048 1.00 38.66 71 ARG A C 1
ATOM 547 O O . ARG A 1 71 ? 15.235 -9.873 3.095 1.00 38.66 71 ARG A O 1
ATOM 554 N N . ILE A 1 72 ? 13.117 -10.178 3.765 1.00 48.03 72 ILE A N 1
ATOM 555 C CA . ILE A 1 72 ? 13.105 -9.070 4.729 1.00 48.03 72 ILE A CA 1
ATOM 556 C C . ILE A 1 72 ? 13.887 -9.501 5.981 1.00 48.03 72 ILE A C 1
ATOM 558 O O . ILE A 1 72 ? 13.334 -10.028 6.945 1.00 48.03 72 ILE A O 1
ATOM 562 N N . SER A 1 73 ? 15.212 -9.330 5.976 1.00 42.19 73 SER A N 1
ATOM 563 C CA . SER A 1 73 ? 16.016 -9.507 7.190 1.00 42.19 73 SER A CA 1
ATOM 564 C C . SER A 1 73 ? 15.986 -8.223 8.016 1.00 42.19 73 SER A C 1
ATOM 566 O O . SER A 1 73 ? 16.487 -7.198 7.552 1.00 42.19 73 SER A O 1
ATOM 568 N N . ARG A 1 74 ? 15.456 -8.274 9.247 1.00 37.62 74 ARG A N 1
ATOM 569 C CA . ARG A 1 74 ? 15.574 -7.176 10.222 1.00 37.62 74 ARG A CA 1
ATOM 570 C C . ARG A 1 74 ? 17.054 -6.843 10.438 1.00 37.62 74 ARG A C 1
ATOM 572 O O . ARG A 1 74 ? 17.733 -7.532 11.196 1.00 37.62 74 ARG A O 1
ATOM 579 N N . ARG A 1 75 ? 17.558 -5.768 9.829 1.00 41.88 75 ARG A N 1
ATOM 580 C CA . ARG A 1 75 ? 18.748 -5.086 10.346 1.00 41.88 75 ARG A CA 1
ATOM 581 C C . ARG A 1 75 ? 18.272 -3.995 11.287 1.00 41.88 75 ARG A C 1
ATOM 583 O O . ARG A 1 75 ? 17.869 -2.919 10.868 1.00 41.88 75 ARG A O 1
ATOM 590 N N . ARG A 1 76 ? 18.299 -4.311 12.580 1.00 39.16 76 ARG A N 1
ATOM 591 C CA . ARG A 1 76 ? 18.173 -3.329 13.654 1.00 39.16 76 ARG A CA 1
ATOM 592 C C . ARG A 1 76 ? 19.475 -2.521 13.675 1.00 39.16 76 ARG A C 1
ATOM 594 O O . ARG A 1 76 ? 20.429 -2.933 14.322 1.00 39.16 76 ARG A O 1
ATOM 601 N N . LEU A 1 77 ? 19.542 -1.435 12.911 1.00 32.56 77 LEU A N 1
ATOM 602 C CA . LEU A 1 77 ? 20.613 -0.446 13.030 1.00 32.56 77 LEU A CA 1
ATOM 603 C C . LEU A 1 77 ? 20.146 0.624 14.017 1.00 32.56 77 LEU A C 1
ATOM 605 O O . LEU A 1 77 ? 19.443 1.559 13.659 1.00 32.56 77 LEU A O 1
ATOM 609 N N . TRP A 1 78 ? 20.496 0.410 15.284 1.00 33.62 78 TRP A N 1
ATOM 610 C CA . TRP A 1 78 ? 20.782 1.505 16.202 1.00 33.62 78 TRP A CA 1
ATOM 611 C C . TRP A 1 78 ? 22.257 1.833 16.014 1.00 33.62 78 TRP A C 1
ATOM 613 O O . TRP A 1 78 ? 23.067 0.979 16.364 1.00 33.62 78 TRP A O 1
ATOM 623 N N . LEU A 1 79 ? 22.571 2.997 15.447 1.00 35.50 79 LEU A N 1
ATOM 624 C CA . LEU A 1 79 ? 23.759 3.821 15.703 1.00 35.50 79 LEU A CA 1
ATOM 625 C C . LEU A 1 79 ? 23.492 5.221 15.140 1.00 35.50 79 LEU A C 1
ATOM 627 O O . LEU A 1 79 ? 23.031 5.292 13.980 1.00 35.50 79 LEU A O 1
#

Secondary structure (DSSP, 8-state):
-GGGGHHHH--EEESSSEEE-TT-BHHHHHH-HHHHHH-HHHHHHHHTSS-HHHHHH-BHHHHHHHT------------

Radius of gyration: 13.33 Å; chains: 1; bounding box: 38×21×37 Å

Sequence (79 aa):
DIHKLDDELRYIWDGGVLKIGALARHRDILESELIRERYALLNEAETLIADPLVRNMGTVCGALGNGDSGRISRRRLWL

pLDDT: mean 72.56, std 15.25, range [32.56, 89.0]

Foldseek 3Di:
DCVVCCVPQQDWDDPPDTDGGQQHFLVNLLPDPCCVVPPVVSNVVSVQPDDPVCRVRDGPNNVVVVVDPPDPDDPPDDD